Protein AF-A0A368S7G6-F1 (afdb_monomer_lite)

Organism: Se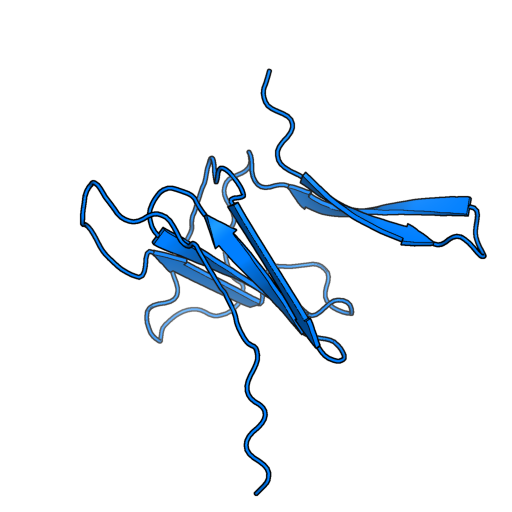taria italica (NCBI:txid4555)

Secondary structure (DSSP, 8-state):
----EEEEEETTTTEEEEEEESSS-B--S--BTTB--B-S--EEEEEEETTEEEEEETTSEEEEEETTSSSEEEEEES---SS--------PPP--

Structure (mmCIF, N/CA/C/O backbone):
data_AF-A0A368S7G6-F1
#
_entry.id   AF-A0A368S7G6-F1
#
loop_
_atom_site.group_PDB
_atom_site.id
_atom_site.type_symbol
_atom_site.label_atom_id
_atom_site.label_alt_id
_atom_site.label_comp_id
_atom_site.label_asym_id
_atom_site.label_entity_id
_atom_site.label_seq_id
_atom_site.pdbx_PDB_ins_code
_atom_site.Cartn_x
_atom_site.Cartn_y
_atom_site.Cartn_z
_atom_site.occupancy
_atom_site.B_iso_or_equiv
_atom_site.auth_seq_id
_atom_site.auth_comp_id
_atom_site.auth_asym_id
_atom_site.auth_atom_id
_atom_site.pdbx_PDB_model_num
ATOM 1 N N . MET A 1 1 ? 6.850 21.118 -0.456 1.00 50.50 1 MET A N 1
ATOM 2 C CA . MET A 1 1 ? 6.683 20.085 0.581 1.00 50.50 1 MET A CA 1
ATOM 3 C C . MET A 1 1 ? 5.537 19.234 0.098 1.00 50.50 1 MET A C 1
ATOM 5 O O . MET A 1 1 ? 4.467 19.789 -0.118 1.00 50.50 1 MET A O 1
ATOM 9 N N . HIS A 1 2 ? 5.810 17.981 -0.241 1.00 59.75 2 HIS A N 1
ATOM 10 C CA . HIS A 1 2 ? 4.753 17.013 -0.500 1.00 59.75 2 HIS A CA 1
ATOM 11 C C . HIS A 1 2 ? 4.450 16.392 0.864 1.00 59.75 2 HIS A C 1
ATOM 13 O O . HIS A 1 2 ? 5.389 16.146 1.610 1.00 59.75 2 HIS A O 1
ATOM 19 N N . ASP A 1 3 ? 3.174 16.325 1.225 1.00 81.06 3 ASP A N 1
ATOM 20 C CA . ASP A 1 3 ? 2.682 15.582 2.386 1.00 81.06 3 ASP A CA 1
ATOM 21 C C . ASP A 1 3 ? 1.938 14.402 1.778 1.00 81.06 3 ASP A C 1
ATOM 23 O O . ASP A 1 3 ? 0.819 14.542 1.269 1.00 81.06 3 ASP A O 1
ATOM 27 N N . GLN A 1 4 ? 2.653 13.295 1.608 1.00 89.94 4 GLN A N 1
ATOM 28 C CA . GLN A 1 4 ? 2.091 12.066 1.073 1.00 89.94 4 GLN A CA 1
ATOM 29 C C . GLN A 1 4 ? 1.794 11.149 2.246 1.00 89.94 4 GLN A C 1
ATOM 31 O O . GLN A 1 4 ? 2.597 10.307 2.626 1.00 89.94 4 GLN A O 1
ATOM 36 N N . SER A 1 5 ? 0.611 11.318 2.820 1.00 94.00 5 SER A N 1
ATOM 37 C CA . SER A 1 5 ? 0.125 10.493 3.917 1.00 94.00 5 SER A CA 1
ATOM 38 C C . SER A 1 5 ? -1.198 9.825 3.553 1.00 94.00 5 SER A C 1
ATOM 40 O O . SER A 1 5 ? -2.058 10.389 2.869 1.00 94.00 5 SER A O 1
ATOM 42 N N . VAL A 1 6 ? -1.373 8.587 4.014 1.00 95.31 6 VAL A N 1
ATOM 43 C CA . VAL A 1 6 ? -2.666 7.897 3.993 1.00 95.31 6 VAL A CA 1
ATOM 44 C C . VAL A 1 6 ? -3.230 7.945 5.397 1.00 95.31 6 VAL A C 1
ATOM 46 O O . VAL A 1 6 ? -2.623 7.440 6.340 1.00 95.31 6 VAL A O 1
ATOM 49 N N . THR A 1 7 ? -4.405 8.548 5.527 1.00 95.50 7 THR A N 1
ATOM 50 C CA . THR A 1 7 ? -4.992 8.892 6.819 1.00 95.50 7 THR A CA 1
ATOM 51 C C . THR A 1 7 ? -6.403 8.332 6.927 1.00 95.50 7 THR A C 1
ATOM 53 O O . THR A 1 7 ? -7.199 8.445 5.996 1.00 95.50 7 THR A O 1
ATOM 56 N N . HIS A 1 8 ? -6.724 7.741 8.076 1.00 94.31 8 HIS A N 1
ATOM 57 C CA . HIS A 1 8 ? -8.080 7.344 8.428 1.00 94.31 8 HIS A CA 1
ATOM 58 C C . HIS A 1 8 ? -8.762 8.456 9.223 1.00 94.31 8 HIS A C 1
ATOM 60 O O . HIS A 1 8 ? -8.263 8.889 10.261 1.00 94.31 8 HIS A O 1
ATOM 66 N N . TRP A 1 9 ? -9.925 8.891 8.745 1.00 95.75 9 TRP A N 1
ATOM 67 C CA . TRP A 1 9 ? -10.777 9.842 9.444 1.00 95.75 9 TRP A CA 1
ATOM 68 C C . TRP A 1 9 ? -11.968 9.125 10.088 1.00 95.75 9 TRP A C 1
ATOM 70 O O . TRP A 1 9 ? -12.810 8.564 9.384 1.00 95.75 9 TRP A O 1
ATOM 80 N N . SER A 1 10 ? -12.073 9.197 11.418 1.00 95.19 10 SER A N 1
ATOM 81 C CA . SER A 1 10 ? -13.258 8.757 12.160 1.00 95.19 10 SER A CA 1
ATOM 82 C C . SER A 1 10 ? -14.214 9.931 12.344 1.00 95.19 10 SER A C 1
ATOM 84 O O . SER A 1 10 ? -13.962 10.841 13.135 1.00 95.19 10 SER A O 1
ATOM 86 N N . SER A 1 11 ? -15.356 9.895 11.654 1.00 96.94 11 SER A N 1
ATOM 87 C CA . SER A 1 11 ? -16.436 10.869 11.870 1.00 96.94 11 SER A CA 1
ATOM 88 C C . SER A 1 11 ? -17.121 10.713 13.229 1.00 96.94 11 SER A C 1
ATOM 90 O O . SER A 1 11 ? -17.755 11.659 13.683 1.00 96.94 11 SER A O 1
ATOM 92 N N . LEU A 1 12 ? -17.017 9.539 13.861 1.00 97.56 12 LEU A N 1
ATOM 93 C CA . LEU A 1 12 ? -17.594 9.277 15.180 1.00 97.56 12 LEU A CA 1
ATOM 94 C C . LEU A 1 12 ? -16.781 9.965 16.280 1.00 97.56 12 LEU A C 1
ATOM 96 O O . LEU A 1 12 ? -17.342 10.624 17.151 1.00 97.56 12 LEU A O 1
ATOM 100 N N . ASP A 1 13 ? -15.459 9.834 16.199 1.00 97.12 13 ASP A N 1
ATOM 101 C CA . ASP A 1 13 ? -14.532 10.346 17.210 1.00 97.12 13 ASP A CA 1
ATOM 102 C C . ASP A 1 13 ? -13.959 11.717 16.832 1.00 97.12 13 ASP A C 1
ATOM 104 O O . ASP A 1 13 ? -13.138 12.271 17.561 1.00 97.12 13 ASP A O 1
ATOM 108 N N . HIS A 1 14 ? -14.342 12.247 15.664 1.00 96.19 14 HIS A N 1
ATOM 109 C CA . HIS A 1 14 ? -13.793 13.466 15.064 1.00 96.19 14 HIS A CA 1
ATOM 110 C C . HIS A 1 14 ? -12.257 13.490 15.060 1.00 96.19 14 HIS A C 1
ATOM 112 O O . HIS A 1 14 ? -11.633 14.524 15.305 1.00 96.19 14 HIS A O 1
ATOM 118 N N . THR A 1 15 ? -11.650 12.330 14.811 1.00 97.62 15 THR A N 1
ATOM 119 C CA . THR A 1 15 ? -10.208 12.116 14.941 1.00 97.62 15 THR A CA 1
ATOM 120 C C . THR A 1 15 ? -9.619 11.635 13.621 1.00 97.62 15 THR A C 1
ATOM 122 O O . THR A 1 15 ? -10.219 10.832 12.906 1.00 97.62 15 THR A O 1
ATOM 125 N N . SER A 1 16 ? -8.421 12.132 13.322 1.00 95.81 16 SER A N 1
ATOM 126 C CA . SER A 1 16 ? -7.618 11.761 12.163 1.00 95.81 16 SER A CA 1
ATOM 127 C C . SER A 1 16 ? -6.425 10.931 12.628 1.00 95.81 16 SER A C 1
ATOM 129 O O . SER A 1 16 ? -5.695 11.361 13.521 1.00 95.81 16 SER A O 1
ATOM 131 N N . THR A 1 17 ? -6.223 9.755 12.044 1.00 94.31 17 THR A N 1
ATOM 132 C CA . THR A 1 17 ? -5.114 8.855 12.377 1.00 94.31 17 THR A CA 1
ATOM 133 C C . THR A 1 17 ? -4.309 8.567 11.124 1.00 94.31 17 THR A C 1
ATOM 135 O O . THR A 1 17 ? -4.828 7.991 10.167 1.00 94.31 17 THR A O 1
ATOM 138 N N . GLU A 1 18 ? -3.043 8.971 11.122 1.00 95.06 18 GLU A N 1
ATOM 139 C CA . GLU A 1 18 ? -2.121 8.622 10.047 1.00 95.06 18 GLU A CA 1
ATOM 140 C C . GLU A 1 18 ? -1.874 7.109 10.058 1.00 95.06 18 GLU A C 1
ATOM 142 O O . GLU A 1 18 ? -1.507 6.528 11.080 1.00 95.06 18 GLU A O 1
ATOM 147 N N . LEU A 1 19 ? -2.116 6.461 8.921 1.00 95.50 19 LEU A N 1
ATOM 148 C CA . LEU A 1 19 ? -1.891 5.029 8.742 1.00 95.50 19 LEU A CA 1
ATOM 149 C C . LEU A 1 19 ? -0.529 4.759 8.103 1.00 95.50 19 LEU A C 1
ATOM 151 O O . LEU A 1 19 ? 0.133 3.782 8.459 1.00 95.50 19 LEU A O 1
ATOM 155 N N . ILE A 1 20 ? -0.140 5.584 7.128 1.00 95.62 20 ILE A N 1
ATOM 156 C CA . ILE A 1 20 ? 1.121 5.476 6.391 1.00 95.62 20 ILE A CA 1
ATOM 157 C C . ILE A 1 20 ? 1.630 6.888 6.115 1.00 95.62 20 ILE A C 1
ATOM 159 O O . ILE A 1 20 ? 0.941 7.656 5.447 1.00 95.62 20 ILE A O 1
ATOM 163 N N . ASN A 1 21 ? 2.849 7.181 6.562 1.00 95.19 21 ASN A N 1
ATOM 164 C CA . ASN A 1 21 ? 3.645 8.287 6.045 1.00 95.19 21 ASN A CA 1
ATOM 165 C C . ASN A 1 21 ? 4.456 7.765 4.847 1.00 95.19 21 ASN A C 1
ATOM 167 O O . ASN A 1 21 ? 5.330 6.912 5.009 1.00 95.19 21 ASN A O 1
ATOM 171 N N . ALA A 1 22 ? 4.112 8.213 3.642 1.00 94.50 22 ALA A N 1
ATOM 172 C CA . ALA A 1 22 ? 4.710 7.749 2.393 1.00 94.50 22 ALA A CA 1
ATOM 173 C C . ALA A 1 22 ? 5.967 8.542 1.995 1.00 94.50 22 ALA A C 1
ATOM 175 O O . ALA A 1 22 ? 6.709 8.100 1.117 1.00 94.50 22 ALA A O 1
ATOM 176 N N . ASP A 1 23 ? 6.247 9.663 2.664 1.00 93.62 23 ASP A N 1
ATOM 177 C CA . ASP A 1 23 ? 7.497 10.406 2.492 1.00 93.62 23 ASP A CA 1
ATOM 178 C C . ASP A 1 23 ? 8.671 9.728 3.229 1.00 93.62 23 ASP A C 1
ATOM 180 O O . ASP A 1 23 ? 9.830 9.881 2.840 1.00 93.62 23 ASP A O 1
ATOM 184 N N . ASP A 1 24 ? 8.387 8.912 4.248 1.00 91.88 24 ASP A N 1
ATOM 185 C CA . ASP A 1 24 ? 9.395 8.170 5.006 1.00 91.88 24 ASP A CA 1
ATOM 186 C C . ASP A 1 24 ? 9.885 6.892 4.297 1.00 91.88 24 ASP A C 1
ATOM 188 O O . ASP A 1 24 ? 9.277 6.360 3.366 1.00 91.88 24 ASP A O 1
ATOM 192 N N . CYS A 1 25 ? 11.014 6.354 4.774 1.00 95.00 25 CYS A N 1
ATOM 193 C CA . CYS A 1 25 ? 11.457 5.013 4.398 1.00 95.00 25 CYS A CA 1
ATOM 194 C C . CYS A 1 25 ? 10.584 3.961 5.092 1.00 95.00 25 CYS A C 1
ATOM 196 O O . CYS A 1 25 ? 10.717 3.697 6.290 1.00 95.00 25 CYS A O 1
ATOM 198 N N . ILE A 1 26 ? 9.710 3.331 4.317 1.00 95.75 26 ILE A N 1
ATOM 199 C CA . ILE A 1 26 ? 8.815 2.269 4.750 1.00 95.75 26 ILE A CA 1
ATOM 200 C C . ILE A 1 26 ? 9.584 0.953 4.743 1.00 95.75 26 ILE A C 1
ATOM 202 O O . ILE A 1 26 ? 9.939 0.417 3.692 1.00 95.75 26 ILE A O 1
ATOM 206 N N . VAL A 1 27 ? 9.823 0.412 5.937 1.00 96.06 27 VAL A N 1
ATOM 207 C CA . VAL A 1 27 ? 10.444 -0.902 6.126 1.00 96.06 27 VAL A CA 1
ATOM 208 C C . VAL A 1 27 ? 9.358 -1.914 6.503 1.00 96.06 27 VAL A C 1
ATOM 210 O O . VAL A 1 27 ? 8.780 -1.800 7.588 1.00 96.06 27 VAL A O 1
ATOM 213 N N . PRO A 1 28 ? 9.069 -2.914 5.653 1.00 96.19 28 PRO A N 1
ATOM 214 C CA . PRO A 1 28 ? 8.020 -3.885 5.929 1.00 96.19 28 PRO A CA 1
ATOM 215 C C . PRO A 1 28 ? 8.445 -4.865 7.026 1.00 96.19 28 PRO A C 1
ATOM 217 O O . PRO A 1 28 ? 9.616 -5.244 7.148 1.00 96.19 28 PRO A O 1
ATOM 220 N N . LYS A 1 29 ? 7.472 -5.323 7.817 1.00 94.75 29 LYS A N 1
ATOM 221 C CA . LYS A 1 29 ? 7.688 -6.345 8.850 1.00 94.75 29 LYS A CA 1
ATOM 222 C C . LYS A 1 29 ? 8.024 -7.705 8.244 1.00 94.75 29 LYS A C 1
ATOM 224 O O . LYS A 1 29 ? 8.906 -8.401 8.750 1.00 94.75 29 LYS A O 1
ATOM 229 N N . GLN A 1 30 ? 7.337 -8.095 7.168 1.00 90.06 30 GLN A N 1
ATOM 230 C CA . GLN A 1 30 ? 7.608 -9.350 6.478 1.00 90.06 30 GLN A CA 1
ATOM 231 C C . GLN A 1 30 ? 8.917 -9.233 5.698 1.00 90.06 30 GLN A C 1
ATOM 233 O O . GLN A 1 30 ? 9.051 -8.403 4.799 1.00 90.06 30 GLN A O 1
ATOM 238 N N . ARG A 1 31 ? 9.880 -10.098 6.023 1.00 83.62 31 ARG A N 1
ATOM 239 C CA . ARG A 1 31 ? 11.138 -10.236 5.281 1.00 83.62 31 ARG A CA 1
ATOM 240 C C . ARG A 1 31 ? 11.074 -11.471 4.381 1.00 83.62 31 ARG A C 1
ATOM 242 O O . ARG A 1 31 ? 10.617 -12.527 4.812 1.00 83.62 31 ARG A O 1
ATOM 249 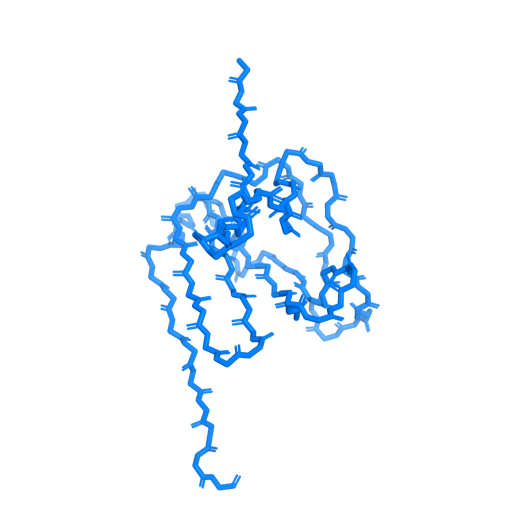N N . GLY A 1 32 ? 11.545 -11.344 3.140 1.00 82.56 32 GLY A N 1
ATOM 250 C CA . GLY A 1 32 ? 11.463 -12.397 2.115 1.00 82.56 32 GLY A CA 1
ATOM 251 C C . GLY A 1 32 ? 10.221 -12.281 1.221 1.00 82.56 32 GLY A C 1
ATOM 252 O O . GLY A 1 32 ? 9.441 -11.346 1.363 1.00 82.56 32 GLY A O 1
ATOM 253 N N . HIS A 1 33 ? 10.043 -13.217 0.281 1.00 84.75 33 HIS A N 1
ATOM 254 C CA . HIS A 1 33 ? 8.928 -13.227 -0.690 1.00 84.75 33 HIS A CA 1
ATOM 255 C C . HIS A 1 33 ? 8.836 -11.965 -1.571 1.00 84.75 33 HIS A C 1
ATOM 257 O O . HIS A 1 33 ? 7.748 -11.522 -1.918 1.00 84.75 33 HIS A O 1
ATOM 263 N N . GLY A 1 34 ? 9.979 -11.355 -1.903 1.00 90.06 34 GLY A N 1
ATOM 264 C CA . GLY A 1 34 ? 10.016 -10.120 -2.697 1.00 90.06 34 GLY A CA 1
ATOM 265 C C . GLY A 1 34 ? 9.672 -8.847 -1.915 1.00 90.06 34 GLY A C 1
ATOM 266 O O . GLY A 1 34 ? 9.624 -7.776 -2.511 1.00 90.06 34 GLY A O 1
ATOM 267 N N . SER A 1 35 ? 9.474 -8.944 -0.596 1.00 95.62 35 SER A N 1
ATOM 268 C CA . SER A 1 35 ? 9.282 -7.784 0.276 1.00 95.62 35 SER A CA 1
ATOM 269 C C . SER A 1 35 ? 10.567 -6.954 0.363 1.00 95.62 35 SER A C 1
ATOM 271 O O . SER A 1 35 ? 11.643 -7.492 0.651 1.00 95.62 35 SER A O 1
ATOM 273 N N . GLN A 1 36 ? 10.454 -5.655 0.108 1.00 96.00 36 GLN A N 1
ATOM 274 C CA . GLN A 1 36 ? 11.538 -4.681 0.058 1.00 96.00 36 GLN A CA 1
ATOM 275 C C . GLN A 1 36 ? 11.080 -3.348 0.653 1.00 96.00 36 GLN A C 1
ATOM 277 O O . GLN A 1 36 ? 9.898 -3.004 0.609 1.00 96.00 36 GLN A O 1
ATOM 282 N N . SER A 1 37 ? 12.020 -2.581 1.201 1.00 96.19 37 SER A N 1
ATOM 283 C CA . SER A 1 37 ? 11.719 -1.222 1.645 1.00 96.19 37 SER A CA 1
ATOM 284 C C . SER A 1 37 ? 11.435 -0.310 0.455 1.00 96.19 37 SER A C 1
ATOM 286 O O . SER A 1 37 ? 12.107 -0.403 -0.571 1.00 96.19 37 SER A O 1
ATOM 288 N N . VAL A 1 38 ? 10.482 0.601 0.624 1.00 95.88 38 VAL A N 1
ATOM 289 C CA . VAL A 1 38 ? 10.166 1.670 -0.335 1.00 95.88 38 VAL A CA 1
ATOM 290 C C . VAL A 1 38 ? 10.230 3.016 0.384 1.00 95.88 38 VAL A C 1
ATOM 292 O O . VAL A 1 38 ? 10.106 3.063 1.604 1.00 95.88 38 VAL A O 1
ATOM 295 N N . ALA A 1 39 ? 10.471 4.110 -0.330 1.00 94.50 39 ALA A N 1
ATOM 296 C CA . ALA A 1 39 ? 10.581 5.441 0.268 1.00 94.50 39 ALA A CA 1
ATOM 297 C C . ALA A 1 39 ? 10.127 6.509 -0.724 1.00 94.50 39 ALA A C 1
ATOM 299 O O . ALA A 1 39 ? 10.195 6.269 -1.931 1.00 94.50 39 ALA A O 1
ATOM 300 N N . MET A 1 40 ? 9.739 7.687 -0.222 1.00 93.94 40 MET A N 1
ATOM 301 C CA . MET A 1 40 ? 9.319 8.826 -1.052 1.00 93.94 40 MET A CA 1
ATOM 302 C C . MET A 1 40 ? 8.220 8.437 -2.055 1.00 93.94 40 MET A C 1
ATOM 304 O O . MET A 1 40 ? 8.281 8.772 -3.241 1.00 93.94 40 MET A O 1
ATOM 308 N N . VAL A 1 41 ? 7.240 7.664 -1.591 1.00 95.44 41 VAL A N 1
ATOM 309 C CA . VAL A 1 41 ? 6.194 7.098 -2.436 1.00 95.44 41 VAL A CA 1
ATOM 310 C C . VAL A 1 41 ? 5.133 8.156 -2.702 1.00 95.44 41 VAL A C 1
ATOM 312 O O . VAL A 1 41 ? 4.375 8.549 -1.818 1.00 95.44 41 VAL A O 1
ATOM 315 N N . GLN A 1 42 ? 5.031 8.578 -3.958 1.00 95.81 42 GLN A N 1
ATOM 316 C CA . GLN A 1 42 ? 3.908 9.389 -4.411 1.00 95.81 42 GLN A CA 1
ATOM 317 C C . GLN A 1 42 ? 2.686 8.488 -4.597 1.00 95.81 42 GLN A C 1
ATOM 319 O O . GLN A 1 42 ? 2.648 7.667 -5.517 1.00 95.81 42 GLN A O 1
ATOM 324 N N . VAL A 1 43 ? 1.691 8.638 -3.723 1.00 96.12 43 VAL A N 1
ATOM 325 C CA . VAL A 1 43 ? 0.487 7.800 -3.725 1.00 96.12 43 VAL A CA 1
ATOM 326 C C . VAL A 1 43 ? -0.384 8.142 -4.933 1.00 96.12 43 VAL A C 1
ATOM 328 O O . VAL A 1 43 ? -0.699 9.302 -5.187 1.00 96.12 43 VAL A O 1
ATOM 331 N N . THR A 1 44 ? -0.786 7.117 -5.681 1.00 96.69 44 THR A N 1
ATOM 332 C CA . THR A 1 44 ? -1.591 7.262 -6.908 1.00 96.69 44 THR A CA 1
ATOM 333 C C . THR A 1 44 ? -2.928 6.545 -6.826 1.00 96.69 44 THR A C 1
ATOM 335 O O . THR A 1 44 ? -3.908 7.001 -7.410 1.00 96.69 44 THR A O 1
ATOM 338 N N . THR A 1 45 ? -2.996 5.456 -6.063 1.00 97.38 45 THR A N 1
ATOM 339 C CA . THR A 1 45 ? -4.226 4.697 -5.851 1.00 97.38 45 THR A CA 1
ATOM 340 C C . THR A 1 45 ? -4.177 3.961 -4.515 1.00 97.38 45 THR A C 1
ATOM 342 O O . THR A 1 45 ? -3.108 3.764 -3.933 1.00 97.38 45 THR A O 1
ATOM 345 N N . MET A 1 46 ? -5.338 3.547 -4.019 1.00 97.25 46 MET A N 1
ATOM 346 C CA . MET A 1 46 ? -5.457 2.719 -2.823 1.00 97.25 46 MET A CA 1
ATOM 347 C C . MET A 1 46 ? -6.724 1.870 -2.883 1.00 97.25 46 MET A C 1
ATOM 349 O O . MET A 1 46 ? -7.721 2.270 -3.481 1.00 97.25 46 MET A O 1
ATOM 353 N N . ALA A 1 47 ? -6.686 0.720 -2.222 1.00 97.81 47 ALA A N 1
ATOM 354 C CA . ALA A 1 47 ? -7.832 -0.146 -1.998 1.00 97.81 47 ALA A CA 1
ATOM 355 C C . ALA A 1 47 ? -7.871 -0.559 -0.524 1.00 97.81 47 ALA A C 1
ATOM 357 O O . ALA A 1 47 ? -6.830 -0.771 0.101 1.00 97.81 47 ALA A O 1
ATOM 358 N N . VAL A 1 48 ? -9.078 -0.668 0.028 1.00 96.94 48 VAL A N 1
ATOM 359 C CA . VAL A 1 48 ? -9.303 -1.140 1.395 1.00 96.94 48 VAL A CA 1
ATOM 360 C C . VAL A 1 48 ? -10.380 -2.205 1.359 1.00 96.94 48 VAL A C 1
ATOM 362 O O . VAL A 1 48 ? -11.462 -1.970 0.824 1.00 96.94 48 VAL A O 1
ATOM 365 N N . ASP A 1 49 ? -10.087 -3.353 1.952 1.00 96.12 49 ASP A N 1
ATOM 366 C CA . ASP A 1 49 ? -11.063 -4.404 2.195 1.00 96.12 49 ASP A CA 1
ATOM 367 C C . ASP A 1 49 ? -10.814 -5.015 3.572 1.00 96.12 49 ASP A C 1
ATOM 369 O O . ASP A 1 49 ? -9.699 -5.419 3.915 1.00 96.12 49 ASP A O 1
ATOM 373 N N . SER A 1 50 ? -11.880 -5.083 4.368 1.00 93.56 50 SER A N 1
ATOM 374 C CA . SER A 1 50 ? -11.868 -5.608 5.728 1.00 93.56 50 SER A CA 1
ATOM 375 C C . SER A 1 50 ? -10.806 -4.916 6.597 1.00 93.56 50 SER A C 1
ATOM 377 O O . SER A 1 50 ? -11.013 -3.800 7.061 1.00 93.56 50 SER A O 1
ATOM 379 N N . ASN A 1 51 ? -9.661 -5.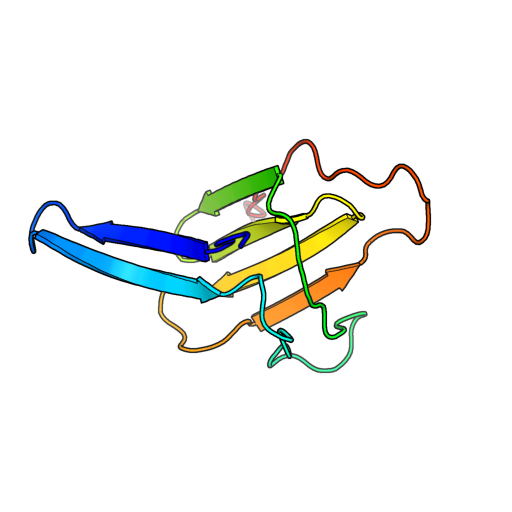561 6.818 1.00 94.62 51 ASN A N 1
ATOM 380 C CA . ASN A 1 51 ? -8.563 -5.046 7.636 1.00 94.62 51 ASN A CA 1
ATOM 381 C C . ASN A 1 51 ? -7.271 -4.853 6.819 1.00 94.62 51 ASN A C 1
ATOM 383 O O . ASN A 1 51 ? -6.202 -4.670 7.389 1.00 94.62 51 ASN A O 1
ATOM 387 N N . LEU A 1 52 ? -7.340 -4.929 5.490 1.00 96.31 52 LEU A N 1
ATOM 388 C CA . LEU A 1 52 ? -6.197 -4.771 4.602 1.00 96.31 52 LEU A CA 1
ATOM 389 C C . LEU A 1 52 ? -6.319 -3.459 3.826 1.00 96.31 52 LEU A C 1
ATOM 391 O O . LEU A 1 52 ? -7.258 -3.263 3.059 1.00 96.31 52 LEU A O 1
ATOM 395 N N . LEU A 1 53 ? -5.338 -2.582 4.015 1.00 97.56 53 LEU A N 1
ATOM 396 C CA . LEU A 1 53 ? -5.085 -1.417 3.1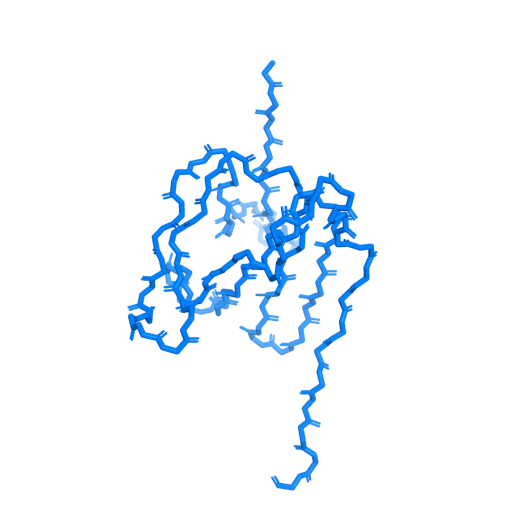76 1.00 97.56 53 LEU A CA 1
ATOM 397 C C . LEU A 1 53 ? -3.955 -1.763 2.206 1.00 97.56 53 LEU A C 1
ATOM 399 O O . LEU A 1 53 ? -2.875 -2.175 2.640 1.00 97.56 53 LEU A O 1
ATOM 403 N N . VAL A 1 54 ? -4.185 -1.548 0.913 1.00 98.00 54 VAL A N 1
ATOM 404 C CA . VAL A 1 54 ? -3.153 -1.617 -0.126 1.00 98.00 54 VAL A CA 1
ATOM 405 C C . VAL A 1 54 ? -3.032 -0.255 -0.797 1.00 98.00 54 VAL A C 1
ATOM 407 O O . VAL A 1 54 ? -4.033 0.336 -1.198 1.00 98.00 54 VAL A O 1
ATOM 410 N N . VAL A 1 55 ? -1.807 0.242 -0.919 1.00 98.00 55 VAL A N 1
ATOM 411 C CA . VAL A 1 55 ? -1.479 1.537 -1.521 1.00 98.00 55 VAL A CA 1
ATOM 412 C C . VAL A 1 55 ? -0.567 1.324 -2.719 1.00 98.00 55 VAL A C 1
ATOM 414 O O . VAL A 1 55 ? 0.378 0.539 -2.645 1.00 98.00 55 VAL A O 1
ATOM 417 N N . GLY A 1 56 ? -0.868 2.025 -3.811 1.00 98.00 56 GLY A N 1
ATOM 418 C CA . GLY A 1 56 ? -0.131 2.000 -5.066 1.00 98.00 56 GLY A CA 1
ATOM 419 C C . GLY A 1 56 ? 0.581 3.323 -5.335 1.00 98.00 56 GLY A C 1
ATOM 420 O O . GLY A 1 56 ? -0.021 4.398 -5.234 1.00 98.00 56 GLY A O 1
ATOM 421 N N . GLY A 1 57 ? 1.859 3.244 -5.691 1.00 97.00 57 GLY A N 1
ATOM 422 C CA . GLY A 1 57 ? 2.728 4.387 -5.950 1.00 97.00 57 GLY A CA 1
ATOM 423 C C . GLY A 1 57 ? 2.955 4.688 -7.432 1.00 97.00 57 GLY A C 1
ATOM 424 O O . GLY A 1 57 ? 2.679 3.873 -8.320 1.00 97.00 57 GLY A O 1
ATOM 425 N N . PHE A 1 58 ? 3.470 5.890 -7.688 1.00 95.69 58 PHE A N 1
ATOM 426 C CA . PHE A 1 58 ? 3.772 6.406 -9.023 1.00 95.69 58 PHE A CA 1
ATOM 427 C C . PHE A 1 58 ? 4.882 5.631 -9.753 1.00 95.69 58 PHE A C 1
ATOM 429 O O . PHE A 1 58 ? 4.866 5.586 -10.979 1.00 95.69 58 PHE A O 1
ATOM 436 N N . GLN A 1 59 ? 5.825 5.001 -9.044 1.00 95.62 59 GLN A N 1
ATOM 437 C CA . GLN A 1 59 ? 6.913 4.217 -9.650 1.00 95.62 59 GLN A CA 1
ATOM 438 C C . GLN A 1 59 ? 6.733 2.713 -9.400 1.00 95.62 59 GLN A C 1
ATOM 440 O O . GLN A 1 59 ? 7.705 1.979 -9.229 1.00 95.62 59 GLN A O 1
ATOM 445 N N . GLY A 1 60 ? 5.486 2.244 -9.351 1.00 96.38 60 GLY A N 1
ATOM 446 C CA . GLY A 1 60 ? 5.163 0.824 -9.206 1.00 96.38 60 GLY A CA 1
ATOM 447 C C . GLY A 1 60 ? 5.306 0.305 -7.782 1.00 96.38 60 GLY A C 1
ATOM 448 O O . GLY A 1 60 ? 5.450 -0.901 -7.581 1.00 96.38 60 GLY A O 1
ATOM 449 N N . GLU A 1 61 ? 5.315 1.187 -6.781 1.00 96.94 61 GLU A N 1
ATOM 450 C CA . GLU A 1 61 ? 5.312 0.763 -5.386 1.00 96.94 61 GLU A CA 1
ATOM 451 C C . GLU A 1 61 ? 3.972 0.142 -4.999 1.00 96.94 61 GLU A C 1
ATOM 453 O O . GLU A 1 61 ? 2.911 0.671 -5.318 1.00 96.94 61 GLU A O 1
ATOM 458 N N . ILE A 1 62 ? 4.031 -0.949 -4.243 1.00 97.50 62 ILE A N 1
ATOM 459 C CA . ILE A 1 62 ? 2.891 -1.550 -3.558 1.00 97.50 62 ILE A CA 1
ATOM 460 C C . ILE A 1 62 ? 3.217 -1.601 -2.074 1.00 97.50 62 ILE A C 1
ATOM 462 O O . ILE A 1 62 ? 4.280 -2.087 -1.690 1.00 97.50 62 ILE A O 1
ATOM 466 N N . ILE A 1 63 ? 2.3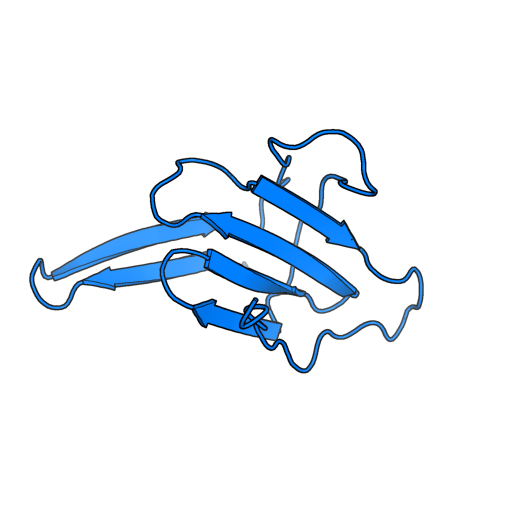01 -1.119 -1.238 1.00 97.81 63 ILE A N 1
ATOM 467 C CA . ILE A 1 63 ? 2.414 -1.140 0.222 1.00 97.81 63 ILE A CA 1
ATOM 468 C C . ILE A 1 63 ? 1.149 -1.774 0.793 1.00 97.81 63 ILE A C 1
ATOM 470 O O . ILE A 1 63 ? 0.050 -1.303 0.525 1.00 97.81 63 ILE A O 1
ATOM 474 N N . CYS A 1 64 ? 1.300 -2.806 1.616 1.00 97.25 64 CYS A N 1
ATOM 475 C CA . CYS A 1 64 ? 0.211 -3.489 2.302 1.00 97.25 64 CYS A CA 1
ATOM 476 C C . CYS A 1 64 ? 0.333 -3.274 3.813 1.00 97.25 64 CYS A C 1
ATOM 478 O O . CYS A 1 64 ? 1.335 -3.654 4.430 1.00 97.25 64 CYS A O 1
ATOM 480 N N . LYS A 1 65 ? -0.709 -2.726 4.431 1.00 97.31 65 LYS A N 1
ATOM 481 C CA . LYS A 1 65 ? -0.806 -2.521 5.879 1.00 97.31 65 LYS A CA 1
ATOM 482 C C . LYS A 1 65 ? -2.083 -3.165 6.400 1.00 97.31 65 LYS A C 1
ATOM 484 O O . LYS A 1 65 ? -3.143 -3.019 5.797 1.00 97.31 65 LYS A O 1
ATOM 489 N N . ARG A 1 66 ? -1.984 -3.850 7.539 1.00 96.75 66 ARG A N 1
ATOM 490 C CA . ARG A 1 66 ? -3.175 -4.213 8.308 1.00 96.75 66 ARG A CA 1
ATOM 491 C C . ARG A 1 66 ? -3.570 -3.039 9.195 1.00 96.75 66 ARG A C 1
ATOM 493 O O . ARG A 1 66 ? -2.697 -2.453 9.828 1.00 96.75 66 ARG A O 1
ATOM 500 N N . LEU A 1 67 ? -4.847 -2.666 9.207 1.00 95.50 67 LEU A N 1
ATOM 501 C CA . LEU A 1 67 ? -5.313 -1.470 9.923 1.00 95.50 67 LEU A CA 1
ATOM 502 C C . LEU A 1 67 ? -5.208 -1.619 11.447 1.00 95.50 67 LEU A C 1
ATOM 504 O O . LEU A 1 67 ? -5.049 -0.625 12.147 1.00 95.50 67 LEU A O 1
ATOM 508 N N . ASP A 1 68 ? -5.253 -2.853 11.943 1.00 94.38 68 ASP A N 1
ATOM 509 C CA . ASP A 1 68 ? -5.050 -3.206 13.350 1.00 94.38 68 ASP A CA 1
ATOM 510 C C . ASP A 1 68 ? -3.577 -3.407 13.750 1.00 94.38 68 ASP A C 1
ATOM 512 O O . ASP A 1 68 ? -3.311 -3.782 14.891 1.00 94.38 68 ASP A O 1
ATOM 516 N N . ASP A 1 69 ? -2.625 -3.189 12.835 1.00 93.38 69 ASP A N 1
ATOM 517 C CA . ASP A 1 69 ? -1.196 -3.340 13.099 1.00 93.38 69 ASP A CA 1
ATOM 518 C C . ASP A 1 69 ? -0.439 -2.011 12.937 1.00 93.38 69 ASP A C 1
ATOM 520 O O . ASP A 1 69 ? -0.626 -1.265 11.974 1.00 93.38 69 ASP A O 1
ATOM 524 N N . ASP A 1 70 ? 0.497 -1.735 13.845 1.00 88.56 70 ASP A N 1
ATOM 525 C CA . ASP A 1 70 ? 1.245 -0.474 13.896 1.00 88.56 70 ASP A CA 1
ATOM 526 C C . ASP A 1 70 ? 2.161 -0.265 12.679 1.00 88.56 70 ASP A C 1
ATOM 528 O O . ASP A 1 70 ? 2.466 0.868 12.318 1.00 88.56 70 ASP A O 1
ATOM 532 N N . GLY A 1 71 ? 2.571 -1.330 11.982 1.00 93.62 71 GLY A N 1
ATOM 533 C CA . GLY A 1 71 ? 3.5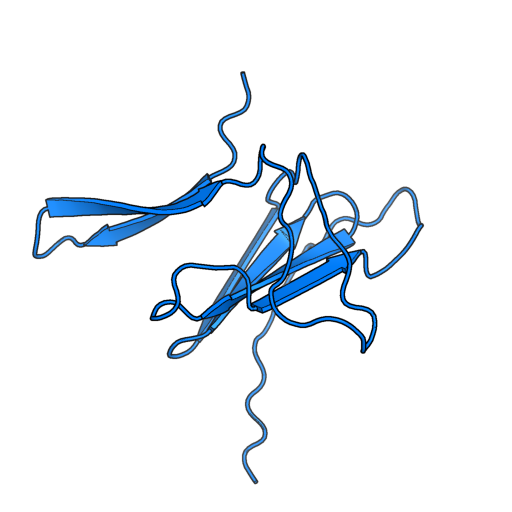13 -1.231 10.861 1.00 93.62 71 GLY A CA 1
ATOM 534 C C . GLY A 1 71 ? 2.979 -1.738 9.527 1.00 93.62 71 GLY A C 1
ATOM 535 O O . GLY A 1 71 ? 1.900 -2.315 9.427 1.00 93.62 71 GLY A O 1
ATOM 536 N N . VAL A 1 72 ? 3.784 -1.527 8.490 1.00 96.81 72 VAL A N 1
ATOM 537 C CA . VAL A 1 72 ? 3.546 -2.079 7.155 1.00 96.81 72 VAL A CA 1
ATOM 538 C C . VAL A 1 72 ? 3.898 -3.563 7.156 1.00 96.81 72 VAL A C 1
ATOM 540 O O . VAL A 1 72 ? 4.965 -3.963 7.624 1.00 96.81 72 VAL A O 1
ATOM 543 N N . VAL A 1 73 ? 3.000 -4.393 6.630 1.00 96.38 73 VAL A N 1
ATOM 544 C CA . VAL A 1 73 ? 3.193 -5.847 6.570 1.00 96.38 73 VAL A CA 1
ATOM 545 C C . VAL A 1 73 ? 4.125 -6.194 5.420 1.00 96.38 73 VAL A C 1
ATOM 547 O O . VAL A 1 73 ? 5.114 -6.895 5.625 1.00 96.38 73 VAL A O 1
ATOM 550 N N . PHE A 1 74 ? 3.840 -5.656 4.238 1.00 97.31 74 PHE A N 1
ATOM 551 C CA . PHE A 1 74 ? 4.572 -5.924 3.008 1.00 97.31 74 PHE A CA 1
ATOM 552 C C . PHE A 1 74 ? 4.728 -4.633 2.215 1.00 97.31 74 PHE A C 1
ATOM 554 O O . PHE A 1 74 ? 3.814 -3.815 2.170 1.00 97.31 74 PHE A O 1
ATOM 561 N N . SER A 1 75 ? 5.866 -4.466 1.563 1.00 97.62 75 SER A N 1
ATOM 562 C CA . SER A 1 75 ? 6.028 -3.454 0.530 1.00 97.62 75 SER A CA 1
ATOM 563 C C . SER A 1 75 ? 6.977 -3.965 -0.532 1.00 97.62 75 SER A C 1
ATOM 565 O O . SER A 1 75 ? 7.813 -4.823 -0.256 1.00 97.62 75 SER A O 1
ATOM 567 N N . THR A 1 76 ? 6.840 -3.475 -1.753 1.00 97.12 76 THR A N 1
ATOM 568 C CA . THR A 1 76 ? 7.762 -3.791 -2.841 1.00 97.12 76 THR A CA 1
ATOM 569 C C . THR A 1 76 ? 7.598 -2.793 -3.976 1.00 97.12 76 THR A C 1
ATOM 571 O O . THR A 1 76 ? 6.647 -2.010 -3.989 1.00 97.12 76 THR A O 1
ATOM 574 N N . ARG A 1 77 ? 8.494 -2.861 -4.954 1.00 95.94 77 ARG A N 1
ATOM 575 C CA . ARG A 1 77 ? 8.288 -2.273 -6.270 1.00 95.94 77 ARG A CA 1
ATOM 576 C C . ARG A 1 77 ? 8.047 -3.410 -7.261 1.00 95.94 77 ARG A C 1
ATOM 578 O O . ARG A 1 77 ? 8.862 -4.321 -7.354 1.00 95.94 77 ARG A O 1
ATOM 585 N N . VAL A 1 78 ? 6.909 -3.399 -7.956 1.00 93.19 78 VAL A N 1
ATOM 586 C CA . VAL A 1 78 ? 6.497 -4.542 -8.800 1.00 93.19 78 VAL A CA 1
ATOM 587 C C . VAL A 1 78 ? 7.160 -4.564 -10.179 1.00 93.19 78 VAL A C 1
ATOM 589 O O . VAL A 1 78 ? 7.072 -5.567 -10.882 1.00 93.19 78 VAL A O 1
ATOM 592 N N . THR A 1 79 ? 7.812 -3.472 -10.577 1.00 90.75 79 THR A N 1
ATOM 593 C CA . THR A 1 79 ? 8.512 -3.334 -11.858 1.00 90.75 79 THR A CA 1
ATOM 594 C C . THR A 1 79 ? 9.624 -2.287 -11.757 1.00 90.75 79 THR A C 1
ATOM 596 O O . THR A 1 79 ? 9.485 -1.315 -11.021 1.00 90.75 79 THR A O 1
ATOM 599 N N . ASP A 1 80 ? 10.701 -2.456 -12.521 1.00 87.88 80 ASP A N 1
ATOM 600 C CA . ASP A 1 80 ? 11.795 -1.477 -12.635 1.00 87.88 80 ASP A CA 1
ATOM 601 C C . ASP A 1 80 ? 11.623 -0.532 -13.846 1.00 87.88 80 ASP A C 1
ATOM 603 O O . ASP A 1 80 ? 12.544 0.203 -14.199 1.00 87.88 80 ASP A O 1
ATOM 607 N N . ASP A 1 81 ? 10.463 -0.571 -14.513 1.00 90.69 81 ASP A N 1
ATOM 608 C CA . ASP A 1 81 ? 10.131 0.328 -15.625 1.00 90.69 81 ASP A CA 1
ATOM 609 C C . ASP A 1 81 ? 10.037 1.791 -15.149 1.00 90.69 81 ASP A C 1
ATOM 611 O O . ASP A 1 81 ? 9.603 2.083 -14.034 1.00 90.69 81 ASP A O 1
ATOM 615 N N . GLU A 1 82 ? 10.404 2.731 -16.016 1.00 85.19 82 GLU A N 1
ATOM 616 C CA . GLU A 1 82 ? 10.248 4.163 -15.761 1.00 85.19 82 GLU A CA 1
ATOM 617 C C . GLU A 1 82 ? 8.771 4.602 -15.814 1.00 85.19 82 GLU A C 1
ATOM 619 O O . GLU A 1 82 ? 8.391 5.566 -15.149 1.00 85.19 82 GLU A O 1
ATOM 624 N N . ASN A 1 83 ? 7.916 3.890 -16.560 1.00 89.56 83 ASN A N 1
ATOM 625 C CA . ASN A 1 83 ? 6.478 4.149 -16.655 1.00 89.56 83 ASN A CA 1
ATOM 626 C C . ASN A 1 83 ? 5.659 3.139 -15.835 1.00 89.56 83 ASN A C 1
ATOM 628 O O . ASN A 1 83 ? 4.863 2.360 -16.362 1.00 89.56 83 ASN A O 1
ATOM 632 N N . ALA A 1 84 ? 5.870 3.162 -14.523 1.00 95.19 84 ALA A N 1
ATOM 633 C CA . ALA A 1 84 ? 5.373 2.154 -13.590 1.00 95.19 84 ALA A CA 1
ATOM 634 C C . ALA A 1 84 ? 4.158 2.593 -12.754 1.00 95.19 84 ALA A C 1
ATOM 636 O O . ALA A 1 84 ? 3.900 2.022 -11.698 1.00 95.19 84 ALA A O 1
ATOM 637 N N . ILE A 1 85 ? 3.399 3.601 -13.190 1.00 96.38 85 ILE A N 1
ATOM 638 C CA . ILE A 1 85 ? 2.301 4.163 -12.390 1.00 96.38 85 ILE A CA 1
ATOM 639 C C . ILE A 1 85 ? 1.276 3.083 -12.022 1.00 96.38 85 ILE A C 1
ATOM 641 O O . ILE A 1 85 ? 0.662 2.456 -12.892 1.00 96.38 85 ILE A O 1
ATOM 645 N N . THR A 1 86 ? 1.037 2.913 -10.720 1.00 96.62 86 THR A N 1
ATOM 646 C CA . THR A 1 86 ? 0.015 1.993 -10.215 1.00 96.62 86 THR A CA 1
ATOM 647 C C . THR A 1 86 ? -1.367 2.630 -10.351 1.00 96.62 86 THR A C 1
ATOM 649 O O . THR A 1 86 ? -1.854 3.305 -9.454 1.00 96.62 86 THR A O 1
ATOM 652 N N . ASN A 1 87 ? -2.025 2.434 -11.492 1.00 96.19 87 ASN A N 1
ATOM 653 C CA . ASN A 1 87 ? -3.294 3.115 -11.782 1.00 96.19 87 ASN A CA 1
ATOM 654 C C . ASN A 1 87 ? -4.502 2.547 -11.018 1.00 96.19 87 ASN A C 1
ATOM 656 O O . ASN A 1 87 ? -5.447 3.272 -10.710 1.00 96.19 87 ASN A O 1
ATOM 660 N N . SER A 1 88 ? -4.497 1.247 -10.728 1.00 96.12 88 SER A N 1
ATOM 661 C CA . SER A 1 88 ? -5.623 0.558 -10.096 1.00 96.12 88 SER A CA 1
ATOM 662 C C . SER A 1 88 ? -5.143 -0.554 -9.182 1.00 96.12 88 SER A C 1
ATOM 664 O O . SER A 1 88 ? -4.189 -1.259 -9.511 1.00 96.12 88 SER A O 1
ATOM 666 N N . LEU A 1 89 ? -5.861 -0.744 -8.079 1.00 96.19 89 LEU A N 1
ATOM 667 C CA . LEU A 1 89 ? -5.696 -1.866 -7.169 1.00 96.19 89 LEU A CA 1
ATOM 668 C C . LEU A 1 89 ? -7.053 -2.487 -6.876 1.00 96.19 89 LEU A C 1
ATOM 670 O O . LEU A 1 89 ? -8.047 -1.782 -6.721 1.00 96.19 89 LEU A O 1
ATOM 674 N N . GLU A 1 90 ? -7.065 -3.806 -6.761 1.00 95.25 90 GLU A N 1
ATOM 675 C CA . GLU A 1 90 ? -8.207 -4.573 -6.287 1.00 95.25 90 GLU A CA 1
ATOM 676 C C . GLU A 1 90 ? -7.704 -5.590 -5.267 1.00 95.25 90 GLU A C 1
ATOM 678 O O . GLU A 1 90 ? -6.655 -6.211 -5.454 1.00 95.25 90 GLU A O 1
ATOM 683 N N . ILE A 1 91 ? -8.440 -5.730 -4.167 1.00 96.06 91 ILE A N 1
ATOM 684 C CA . ILE A 1 91 ? -8.178 -6.762 -3.170 1.00 96.06 91 ILE A CA 1
ATOM 685 C C . ILE A 1 91 ? -9.117 -7.916 -3.487 1.00 96.06 91 ILE A C 1
ATOM 687 O O . ILE A 1 91 ? -10.331 -7.802 -3.339 1.00 96.06 91 ILE A O 1
ATOM 691 N N . TYR A 1 92 ? -8.535 -9.018 -3.947 1.00 93.56 92 TYR A N 1
ATOM 692 C CA . TYR A 1 92 ? -9.260 -10.253 -4.191 1.00 93.56 92 TYR A CA 1
ATOM 693 C C . TYR A 1 92 ? -9.137 -11.170 -2.977 1.00 93.56 92 TYR A C 1
ATOM 695 O O . TYR A 1 92 ? -8.028 -11.542 -2.587 1.00 93.56 92 TYR A O 1
ATOM 703 N N . GLN A 1 93 ? -10.276 -11.548 -2.400 1.00 87.31 93 GLN A N 1
ATOM 704 C CA . GLN A 1 93 ? -10.339 -12.635 -1.432 1.00 87.31 93 GLN A CA 1
ATOM 705 C C . GLN A 1 93 ? -10.697 -13.922 -2.165 1.00 87.31 93 GLN A C 1
ATOM 707 O O . GLN A 1 93 ? -11.732 -13.986 -2.832 1.00 87.31 93 GLN A O 1
ATOM 712 N N . ASP A 1 94 ? -9.833 -14.930 -2.040 1.00 87.69 94 ASP A N 1
ATOM 713 C CA . ASP A 1 94 ? -10.148 -16.268 -2.526 1.00 87.69 94 ASP A CA 1
ATOM 714 C C . ASP A 1 94 ? -11.392 -16.775 -1.770 1.00 87.69 94 ASP A C 1
ATOM 716 O O . ASP A 1 94 ? -11.401 -16.754 -0.536 1.00 87.69 94 ASP A O 1
ATOM 720 N N . PRO A 1 95 ? -12.473 -17.158 -2.470 1.00 80.94 95 PRO A N 1
ATOM 721 C CA . PRO A 1 95 ? -13.696 -17.632 -1.833 1.00 80.94 95 PRO A CA 1
ATOM 722 C C . PRO A 1 95 ? -13.579 -19.035 -1.204 1.00 80.94 95 PRO A C 1
ATOM 724 O O . PRO A 1 95 ? -14.592 -19.524 -0.693 1.00 80.94 95 PRO A O 1
ATOM 727 N N . TRP A 1 96 ? -12.405 -19.682 -1.255 1.00 67.94 96 TRP A N 1
ATOM 728 C CA . TRP A 1 96 ? -12.174 -21.063 -0.807 1.00 67.94 96 TRP A CA 1
ATOM 729 C C . TRP A 1 96 ? -11.195 -21.193 0.365 1.00 67.94 96 TRP A C 1
ATOM 731 O O . TRP A 1 96 ? -10.092 -20.605 0.316 1.00 67.94 96 TRP A O 1
#

Sequence (96 aa):
MHDQSVTHWSSLDHTSTELINADDCIVPKQRGHGSQSVAMVQVTTMAVDSNLLVVGGFQGEIICKRLDDDGVVFSTRVTDDENAITNSLEIYQDPW

Radius of gyration: 13.51 Å; chains: 1; bounding box: 29×41×34 Å

pLDDT: mean 93.25, std 7.27, range [50.5, 98.0]

Foldseek 3Di:
DDFQWDWDADPPVRDIGTQDRQQAFAQAPDDDPQFDIDHHFAWQDWDDDDQWIWTWGQQQKIWIDGNPDNGTHGIHRPDRDPRRGPNDDDDDDDPD